Protein AF-A0A0C3PL68-F1 (afdb_monomer)

Foldseek 3Di:
DDADPVPRDPDDYQCPDCDPSRVNPPVDPPVCVPVDPDPDPPDPPPPPPPPPPPPDDDDDPVPDADADDDPPDPDGDGPDQVPDPDDDDDDDDDD

InterPro domains:
  IPR00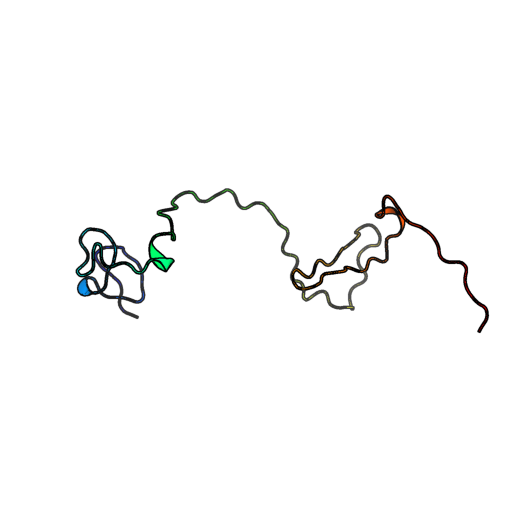1878 Zinc finger, CCHC-type [PS50158] (4-17)

Secondary structure (DSSP, 8-state):
-PBPTTT--BTS-GGG--STTSTTTT---HHHHTS----------------TT--S-S---TT-------TT-SS---S-GGG-TT--PPPPPP-

Organism: NCBI:txid870435

Solvent-accessible surface area (backbone atoms only — not comparable to full-atom values): 6831 Å² total; per-residue (Å²): 123,49,63,14,82,69,79,72,46,72,71,38,44,39,64,69,25,46,51,85,91,22,68,27,43,85,67,55,52,76,85,53,71,72,63,64,95,73,88,64,86,67,77,76,76,81,68,82,76,64,70,84,79,77,69,91,75,76,82,68,64,91,82,68,88,84,83,77,81,59,91,89,51,96,72,82,81,79,92,59,67,88,77,46,92,82,70,75,87,78,81,86,76,88,131

Mean predicted aligned error: 18.44 Å

pLDDT: mean 76.12, std 17.65, range [38.12, 94.38]

Sequence (95 aa):
KPNCENCGKKGHTKDQCWEEGGGKAGQAPKWFQNKGKGKKKEEDTYMNNYDHVLLAGESLNSTEETILFNSGASRHMSSYRSKFLDYKPIIPKPI

Radius of gyration: 24.95 Å; Cα contacts (8 Å, |Δi|>4): 59; chains: 1; bounding box: 55×43×54 Å

Structure (mmCIF, N/CA/C/O backbone):
data_AF-A0A0C3PL68-F1
#
_entry.id   AF-A0A0C3PL68-F1
#
loop_
_atom_site.group_PDB
_atom_site.id
_atom_site.type_symbol
_atom_site.label_atom_id
_atom_site.label_alt_id
_atom_site.label_comp_id
_atom_site.label_asym_id
_atom_site.label_entity_id
_atom_site.label_seq_id
_atom_site.pdbx_PDB_ins_code
_atom_site.Cartn_x
_atom_site.Cartn_y
_atom_site.Cartn_z
_atom_site.occupancy
_atom_site.B_iso_or_equiv
_atom_site.auth_seq_id
_atom_site.auth_comp_id
_atom_site.auth_asym_id
_atom_site.auth_atom_id
_atom_site.pdbx_PDB_model_num
ATOM 1 N N . LYS A 1 1 ? -30.337 -1.612 12.721 1.00 65.31 1 LYS A N 1
ATOM 2 C CA . LYS A 1 1 ? -29.218 -1.411 13.683 1.00 65.31 1 LYS A CA 1
ATOM 3 C C . LYS A 1 1 ? -29.554 -0.196 14.541 1.00 65.31 1 LYS A C 1
ATOM 5 O O . LYS A 1 1 ? -29.921 0.805 13.934 1.00 65.31 1 LYS A O 1
ATOM 10 N N . PRO A 1 2 ? -29.471 -0.269 15.880 1.00 84.50 2 PRO A N 1
ATOM 11 C CA . PRO A 1 2 ? -29.783 0.870 16.744 1.00 84.50 2 PRO A CA 1
ATOM 12 C C . PRO A 1 2 ? -28.844 2.042 16.445 1.00 84.50 2 PRO A C 1
ATOM 14 O O . PRO A 1 2 ? -27.683 1.825 16.085 1.00 84.50 2 PRO A O 1
ATOM 17 N N . ASN A 1 3 ? -29.359 3.264 16.539 1.00 88.19 3 ASN A N 1
ATOM 18 C CA . ASN A 1 3 ? -28.560 4.480 16.468 1.00 88.19 3 ASN A CA 1
ATOM 19 C C . ASN A 1 3 ? -28.337 4.999 17.889 1.00 88.19 3 ASN A C 1
ATOM 21 O O . ASN A 1 3 ? -29.281 5.045 18.674 1.00 88.19 3 ASN A O 1
ATOM 25 N N . CYS A 1 4 ? -27.107 5.369 18.226 1.00 90.88 4 CYS A N 1
ATOM 26 C CA . CYS A 1 4 ? -26.804 5.911 19.539 1.00 90.88 4 CYS A CA 1
ATOM 27 C C . CYS A 1 4 ? -27.083 7.415 19.568 1.00 90.88 4 CYS A C 1
ATOM 29 O O . CYS A 1 4 ? -26.460 8.173 18.831 1.00 90.88 4 CYS A O 1
ATOM 31 N N . GLU A 1 5 ? -27.966 7.856 20.461 1.00 89.44 5 GLU A N 1
ATOM 32 C CA . GLU A 1 5 ? -28.304 9.278 20.631 1.00 89.44 5 GLU A CA 1
ATOM 33 C C . GLU A 1 5 ? -27.183 10.095 21.290 1.00 89.44 5 GLU A C 1
ATOM 35 O O . GLU A 1 5 ? -27.148 11.310 21.139 1.00 89.44 5 GLU A O 1
ATOM 40 N N . ASN A 1 6 ? -26.246 9.447 21.995 1.00 88.56 6 ASN A N 1
ATOM 41 C CA . ASN A 1 6 ? -25.136 10.138 22.657 1.00 88.56 6 ASN A CA 1
ATOM 42 C C . ASN A 1 6 ? -23.988 10.473 21.693 1.00 88.56 6 ASN A C 1
ATOM 44 O O . ASN A 1 6 ? -23.467 11.581 21.696 1.00 88.56 6 ASN A O 1
ATOM 48 N N . CYS A 1 7 ? -23.585 9.514 20.852 1.00 88.38 7 CYS A N 1
ATOM 49 C CA . CYS A 1 7 ? -22.422 9.672 19.972 1.00 88.38 7 CYS A CA 1
ATOM 50 C C . CYS A 1 7 ? -22.760 9.725 18.475 1.00 88.38 7 CYS A C 1
ATOM 52 O O . CYS A 1 7 ? -21.859 9.888 17.653 1.00 88.38 7 CYS A O 1
ATOM 54 N N . GLY A 1 8 ? -24.027 9.521 18.098 1.00 85.56 8 GLY A N 1
ATOM 55 C CA . GLY A 1 8 ? -24.496 9.522 16.708 1.00 85.56 8 GLY A CA 1
ATOM 56 C C . GLY A 1 8 ? -24.026 8.334 15.857 1.00 85.56 8 GLY A C 1
ATOM 57 O O . GLY A 1 8 ? -24.288 8.295 14.654 1.00 85.56 8 GLY A O 1
ATOM 58 N N . LYS A 1 9 ? -23.308 7.364 16.442 1.00 85.75 9 LYS A N 1
ATOM 59 C CA . LYS A 1 9 ? -22.820 6.169 15.737 1.00 85.75 9 LYS A CA 1
ATOM 60 C C . LYS A 1 9 ? -23.900 5.080 15.735 1.00 85.75 9 LYS A C 1
ATOM 62 O O . LYS A 1 9 ? -24.565 4.826 16.739 1.00 85.75 9 LYS A O 1
ATOM 67 N N . LYS A 1 10 ? -24.022 4.368 14.612 1.00 89.94 10 LYS A N 1
ATOM 68 C CA . LYS A 1 10 ? -24.915 3.205 14.470 1.00 89.94 10 LYS A CA 1
ATOM 69 C C . LYS A 1 10 ? -24.273 1.945 15.066 1.00 89.94 10 LYS A C 1
ATOM 71 O O . LYS A 1 10 ? -23.055 1.800 15.061 1.00 89.94 10 LYS A O 1
ATOM 76 N N . GLY A 1 11 ? -25.096 0.998 15.512 1.00 89.94 11 GLY A N 1
ATOM 77 C CA . GLY A 1 11 ? -24.674 -0.330 15.978 1.00 89.94 11 GLY A CA 1
ATOM 78 C C . GLY A 1 11 ? -24.751 -0.555 17.489 1.00 89.94 11 GLY A C 1
ATOM 79 O O . GLY A 1 11 ? -24.526 -1.677 17.923 1.00 89.94 11 GLY A O 1
ATOM 80 N N . HIS A 1 12 ? -25.106 0.462 18.276 1.00 92.38 12 HIS A N 1
ATOM 81 C CA . HIS A 1 12 ? -25.338 0.353 19.719 1.00 92.38 12 HIS A CA 1
ATOM 82 C C . HIS A 1 12 ? -26.399 1.368 20.178 1.00 92.38 12 HIS A C 1
ATOM 84 O O . HIS A 1 12 ? -26.728 2.293 19.436 1.00 92.38 12 HIS A O 1
ATOM 90 N N . THR A 1 13 ? -26.950 1.184 21.380 1.00 92.88 13 THR A N 1
ATOM 91 C CA . THR A 1 13 ? -27.853 2.138 22.052 1.00 92.88 13 THR A CA 1
ATOM 92 C C . THR A 1 13 ? -27.074 3.035 23.020 1.00 92.88 13 THR A C 1
ATOM 94 O O . THR A 1 13 ? -25.915 2.751 23.332 1.00 92.88 13 THR A O 1
ATOM 97 N N . LYS A 1 14 ? -27.700 4.106 23.527 1.00 91.62 14 LYS A N 1
ATOM 98 C CA . LYS A 1 14 ? -27.083 5.039 24.490 1.00 91.62 14 LYS A CA 1
ATOM 99 C C . LYS A 1 14 ? -26.527 4.337 25.737 1.00 91.62 14 LYS A C 1
ATOM 101 O O . LYS A 1 14 ? -25.416 4.651 26.163 1.00 91.62 14 LYS A O 1
ATOM 106 N N . ASP A 1 15 ? -27.234 3.334 26.254 1.00 91.50 15 ASP A N 1
ATOM 107 C CA . ASP A 1 15 ? -26.809 2.566 27.436 1.00 91.50 15 ASP A CA 1
ATOM 108 C C . ASP A 1 15 ? -25.533 1.755 27.196 1.00 91.50 15 ASP A C 1
ATOM 110 O O . ASP A 1 15 ? -24.786 1.463 28.121 1.00 91.50 15 ASP A O 1
ATOM 114 N N . GLN A 1 16 ? -25.259 1.400 25.939 1.00 91.12 16 GLN A N 1
ATOM 115 C CA . GLN A 1 16 ? -24.076 0.642 25.531 1.00 91.12 16 GLN A CA 1
ATOM 116 C C . GLN A 1 16 ? -22.949 1.547 25.009 1.00 91.12 16 GLN A C 1
ATOM 118 O O . GLN A 1 16 ? -21.939 1.051 24.513 1.00 91.12 16 GLN A O 1
ATOM 123 N N . CYS A 1 17 ? -23.118 2.869 25.074 1.00 92.19 17 CYS A N 1
ATOM 124 C CA . CYS A 1 17 ? -22.151 3.820 24.550 1.00 92.19 17 CYS A CA 1
ATOM 125 C C . CYS A 1 17 ? -20.962 3.992 25.504 1.00 92.19 17 CYS A C 1
ATOM 127 O O . CYS A 1 17 ? -21.146 4.209 26.701 1.00 92.19 17 CYS A O 1
ATOM 129 N N . TRP A 1 18 ? -19.751 3.916 24.946 1.00 92.62 18 TRP A N 1
ATOM 130 C CA . TRP A 1 18 ? -18.485 4.090 25.668 1.00 92.62 18 TRP A CA 1
ATOM 131 C C . TRP A 1 18 ? -17.984 5.538 25.729 1.00 92.62 18 TRP A C 1
ATOM 133 O O . TRP A 1 18 ? -17.030 5.817 26.451 1.00 92.62 18 TRP A O 1
ATOM 143 N N . GLU A 1 19 ? -18.601 6.447 24.971 1.00 86.94 19 GLU A N 1
ATOM 144 C CA . GLU A 1 19 ? -18.285 7.879 25.016 1.00 86.94 19 GLU A CA 1
ATOM 145 C C . GLU A 1 19 ? -18.837 8.508 26.307 1.00 86.94 19 GLU A C 1
ATOM 147 O O . GLU A 1 19 ? -19.783 7.992 26.909 1.00 86.94 19 GLU A O 1
ATOM 152 N N . GLU A 1 20 ? -18.271 9.644 26.714 1.00 88.12 20 GLU A N 1
ATOM 153 C CA . GLU A 1 20 ? -18.779 10.452 27.831 1.00 88.12 20 GLU A CA 1
ATOM 154 C C . GLU A 1 20 ? -20.277 10.755 27.641 1.00 88.12 20 GLU A C 1
ATOM 156 O O . GLU A 1 20 ? -20.721 11.049 26.532 1.00 88.12 20 GLU A O 1
ATOM 161 N N . GLY A 1 21 ? -21.078 10.610 28.701 1.00 87.56 21 GLY A N 1
ATOM 162 C CA . GLY A 1 21 ? -22.548 10.718 28.640 1.00 87.56 21 GLY A CA 1
ATOM 163 C C . GLY A 1 21 ? -23.285 9.433 28.222 1.00 87.56 21 GLY A C 1
ATOM 164 O O . GLY A 1 21 ? -24.517 9.386 28.250 1.00 87.56 21 GLY A O 1
ATOM 165 N N . GLY A 1 22 ? -22.549 8.379 27.856 1.00 90.50 22 GLY A N 1
ATOM 166 C CA . GLY A 1 22 ? -23.071 7.042 27.580 1.00 90.50 22 GLY A CA 1
ATOM 167 C C . GLY A 1 22 ? -23.171 6.171 28.833 1.00 90.50 22 GLY A C 1
ATOM 168 O O . GLY A 1 22 ? -22.425 6.360 29.792 1.00 90.50 22 GLY A O 1
ATOM 169 N N . GLY 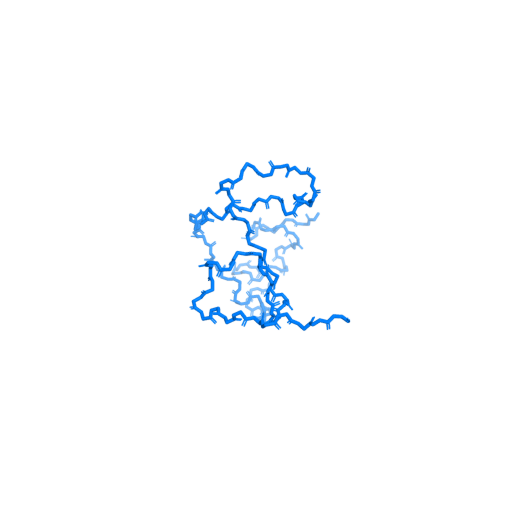A 1 23 ? -24.050 5.164 28.818 1.00 91.62 23 GLY A N 1
ATOM 170 C CA . GLY A 1 23 ? -24.247 4.264 29.969 1.00 91.62 23 GLY A CA 1
ATOM 171 C C . GLY A 1 23 ? -23.024 3.408 30.329 1.00 91.62 23 GLY A C 1
ATOM 172 O O . GLY A 1 23 ? -22.932 2.890 31.440 1.00 91.62 23 GLY A O 1
ATOM 173 N N . LYS A 1 24 ? -22.052 3.291 29.416 1.00 91.69 24 LYS A N 1
ATOM 174 C CA . LYS A 1 24 ? -20.776 2.593 29.624 1.00 91.69 24 LYS A CA 1
ATOM 175 C C . LYS A 1 24 ? -19.568 3.522 29.494 1.00 91.69 24 LYS A C 1
ATOM 177 O O . LYS A 1 24 ? -18.474 3.058 29.164 1.00 91.69 24 LYS A O 1
ATOM 182 N N . ALA A 1 25 ? -19.742 4.818 29.750 1.00 89.44 25 ALA A N 1
ATOM 183 C CA . ALA A 1 25 ? -18.633 5.764 29.801 1.00 89.44 25 ALA A CA 1
ATOM 184 C C . ALA A 1 25 ? -17.523 5.244 30.738 1.00 89.44 25 ALA A C 1
ATOM 186 O O . ALA A 1 25 ? -17.796 4.748 31.831 1.00 89.44 25 ALA A O 1
ATOM 187 N N . GLY A 1 26 ? -16.269 5.280 30.278 1.00 86.50 26 GLY A N 1
ATOM 188 C CA . GLY A 1 26 ? -15.112 4.778 31.034 1.00 86.50 26 GLY A CA 1
ATOM 189 C C . GLY A 1 26 ? -14.933 3.251 31.051 1.00 86.50 26 GLY A C 1
ATOM 190 O O . GLY A 1 26 ? -13.867 2.776 31.427 1.00 86.50 26 GLY A O 1
ATOM 191 N N . GLN A 1 27 ? -15.910 2.473 30.574 1.00 89.88 27 GLN A N 1
ATOM 192 C CA . GLN A 1 27 ? -15.843 1.002 30.492 1.00 89.88 27 GLN A CA 1
ATOM 193 C C . GLN A 1 27 ? -15.423 0.503 29.099 1.00 89.88 27 GLN A C 1
ATOM 195 O O . GLN A 1 27 ? -15.684 -0.642 28.719 1.00 89.88 27 GLN A O 1
ATOM 200 N N . ALA A 1 28 ? -14.808 1.378 28.303 1.00 85.50 28 ALA A N 1
ATOM 201 C CA . ALA A 1 28 ? -14.330 1.041 26.973 1.00 85.50 28 ALA A CA 1
ATOM 202 C C . ALA A 1 28 ? -13.218 -0.025 27.055 1.00 85.50 28 ALA A C 1
ATOM 204 O O . ALA A 1 28 ? -12.260 0.147 27.814 1.00 85.50 28 ALA A O 1
ATOM 205 N N . PRO A 1 29 ? -13.281 -1.100 26.252 1.00 85.31 29 PRO A N 1
ATOM 206 C CA . PRO A 1 29 ? -12.185 -2.048 26.126 1.00 85.31 29 PRO A CA 1
ATOM 207 C C . PRO A 1 29 ? -10.890 -1.359 25.687 1.00 85.31 29 PRO A C 1
ATOM 209 O O . PRO A 1 29 ? -10.923 -0.409 24.903 1.00 85.31 29 PRO A O 1
ATOM 212 N N . LYS A 1 30 ? -9.734 -1.896 26.095 1.00 82.62 30 LYS A N 1
ATOM 213 C CA . LYS A 1 30 ? -8.412 -1.351 25.726 1.00 82.62 30 LYS A CA 1
ATOM 214 C C . LYS A 1 30 ? -8.223 -1.176 24.211 1.00 82.62 30 LYS A C 1
ATOM 216 O O . LYS A 1 30 ? -7.654 -0.181 23.778 1.00 82.62 30 LYS A O 1
ATOM 221 N N . TRP A 1 31 ? -8.765 -2.088 23.395 1.00 80.88 31 TRP A N 1
ATOM 222 C CA . TRP A 1 31 ? -8.712 -1.987 21.926 1.00 80.88 31 TRP A CA 1
ATOM 223 C C . TRP A 1 31 ? -9.507 -0.794 21.362 1.00 80.88 31 TRP A C 1
ATOM 225 O O . TRP A 1 31 ? -9.244 -0.352 20.247 1.00 80.88 31 TRP A O 1
ATOM 235 N N . PHE A 1 32 ? -10.471 -0.262 22.120 1.00 77.81 32 PHE A N 1
ATOM 236 C CA . PHE A 1 32 ? -11.285 0.890 21.736 1.00 77.81 32 PHE A CA 1
ATOM 237 C C . PHE A 1 32 ? -10.679 2.224 22.193 1.00 77.81 32 PHE A C 1
ATOM 239 O O . PHE A 1 32 ? -10.912 3.243 21.551 1.00 77.81 32 PHE A O 1
ATOM 246 N N . GLN A 1 33 ? -9.863 2.231 23.252 1.00 70.94 33 GLN A N 1
ATOM 247 C CA . GLN A 1 33 ? -9.226 3.448 23.782 1.00 70.94 33 GLN A CA 1
ATOM 248 C C . GLN A 1 33 ? -8.288 4.122 22.767 1.00 70.94 33 GLN A C 1
ATOM 250 O O . GLN A 1 33 ? -8.143 5.339 22.783 1.00 70.94 33 GLN A O 1
ATOM 255 N N . ASN A 1 34 ? -7.708 3.345 21.845 1.00 65.25 34 ASN A N 1
ATOM 256 C CA . ASN A 1 34 ? -6.825 3.852 20.792 1.00 65.25 34 ASN A CA 1
ATOM 257 C C . ASN A 1 34 ? -7.565 4.215 19.487 1.00 65.25 34 ASN A C 1
ATOM 259 O O . ASN A 1 34 ? -6.946 4.639 18.513 1.00 65.25 34 ASN A O 1
ATOM 263 N N . LYS A 1 35 ? -8.899 4.067 19.441 1.00 64.12 35 LYS A N 1
ATOM 264 C CA . LYS A 1 35 ? -9.723 4.575 18.335 1.00 64.12 35 LYS A CA 1
ATOM 265 C C . LYS A 1 35 ? -9.925 6.075 18.550 1.00 64.12 35 LYS A C 1
ATOM 267 O O . LYS A 1 35 ? -10.929 6.512 19.105 1.00 64.12 35 LYS A O 1
ATOM 272 N N . GLY A 1 36 ? -8.910 6.844 18.162 1.00 54.97 36 GLY A N 1
ATOM 273 C CA . GLY A 1 36 ? -8.840 8.284 18.372 1.00 54.97 36 GLY A CA 1
ATOM 274 C C . GLY A 1 36 ? -10.111 9.032 17.959 1.00 54.97 36 GLY A C 1
ATOM 275 O O . GLY A 1 36 ? -10.761 8.714 16.959 1.00 54.97 36 GLY A O 1
ATOM 276 N N . LYS A 1 37 ? -10.426 10.084 18.727 1.00 58.44 37 LYS A N 1
ATOM 277 C CA . LYS A 1 37 ? -11.296 11.201 18.329 1.00 58.44 37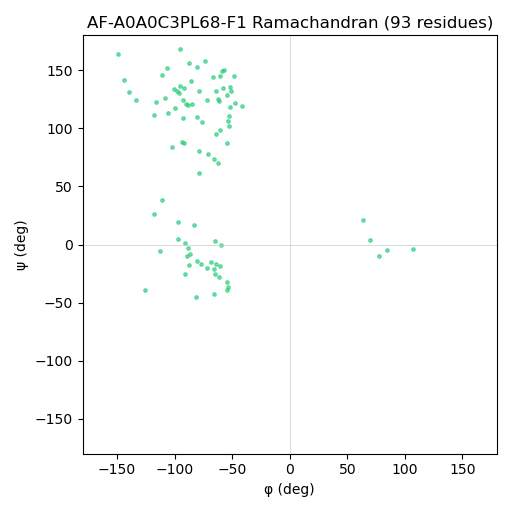 LYS A CA 1
ATOM 278 C C . LYS A 1 37 ? -10.646 11.936 17.140 1.00 58.44 37 LYS A C 1
ATOM 280 O O . LYS A 1 37 ? -10.131 13.037 17.276 1.00 58.44 37 LYS A O 1
ATOM 285 N N . GLY A 1 38 ? -10.624 11.303 15.972 1.00 49.25 38 GLY A N 1
ATOM 286 C CA . GLY A 1 38 ? -10.085 11.856 14.736 1.00 49.25 38 GLY A CA 1
ATOM 287 C C . GLY A 1 38 ? -11.184 12.518 13.918 1.00 49.25 38 GLY A C 1
ATOM 288 O O . GLY A 1 38 ? -11.790 11.883 13.062 1.00 49.25 38 GLY A O 1
ATOM 289 N N . LYS A 1 39 ? -11.439 13.805 14.166 1.00 49.25 39 LYS A N 1
ATOM 290 C CA . LYS A 1 39 ? -11.949 14.706 13.127 1.00 49.25 39 LYS A CA 1
ATOM 291 C C . LYS A 1 39 ? -10.776 15.554 12.640 1.00 49.25 39 LYS A C 1
ATOM 293 O O . LYS A 1 39 ? -10.588 16.683 13.073 1.00 49.25 39 LYS A O 1
ATOM 298 N N . LYS A 1 40 ? -10.011 14.988 11.715 1.00 38.12 40 LYS A N 1
ATOM 299 C CA . LYS A 1 40 ? -9.536 15.687 10.524 1.00 38.12 40 LYS A CA 1
ATOM 300 C C . LYS A 1 40 ? -9.794 14.718 9.378 1.00 38.12 40 LYS A C 1
ATOM 302 O O . LYS A 1 40 ? -9.398 13.561 9.462 1.00 38.12 40 LYS A O 1
ATOM 307 N N . LYS A 1 41 ? -10.536 15.167 8.363 1.00 47.81 41 LYS A N 1
ATOM 308 C CA . LYS A 1 41 ? -10.343 14.630 7.018 1.00 47.81 41 LYS A CA 1
ATOM 309 C C . LYS A 1 41 ? -8.892 14.974 6.710 1.00 47.81 41 LYS A C 1
ATOM 311 O O . LYS A 1 41 ? -8.589 16.144 6.495 1.00 47.81 41 LYS A O 1
ATOM 316 N N . GLU A 1 42 ? -8.005 14.010 6.894 1.00 41.47 42 GLU A N 1
ATOM 317 C CA . GLU A 1 42 ? -6.705 14.087 6.258 1.00 41.47 42 GLU A CA 1
ATOM 318 C C . GLU A 1 42 ? -6.998 14.079 4.767 1.00 41.47 42 GLU A C 1
ATOM 320 O O . GLU A 1 42 ? -7.791 13.265 4.295 1.00 41.47 42 GLU A O 1
ATOM 325 N N . GLU A 1 43 ? -6.476 15.104 4.099 1.00 51.00 43 GLU A N 1
ATOM 326 C CA . GLU A 1 43 ? -6.403 15.198 2.654 1.00 51.00 43 GLU A CA 1
ATOM 327 C C . GLU A 1 43 ? -6.012 13.829 2.127 1.00 51.00 43 GLU A C 1
ATOM 329 O O . GLU A 1 43 ? -4.997 13.265 2.543 1.00 51.00 43 GLU A O 1
ATOM 334 N N . ASP A 1 44 ? -6.904 13.272 1.315 1.00 42.94 44 ASP A N 1
ATOM 335 C CA . ASP A 1 44 ? -6.750 11.970 0.711 1.00 42.94 44 ASP A CA 1
ATOM 336 C C . ASP A 1 44 ? -5.388 11.989 0.017 1.00 42.94 44 ASP A C 1
ATOM 338 O O . ASP A 1 44 ? -5.237 12.606 -1.038 1.00 42.94 44 ASP A O 1
ATOM 342 N N . THR A 1 45 ? -4.367 11.372 0.623 1.00 44.78 45 THR A N 1
ATOM 343 C CA . THR A 1 45 ? -3.153 11.034 -0.108 1.00 44.78 45 THR A CA 1
ATOM 344 C C . THR A 1 45 ? -3.666 10.247 -1.294 1.00 44.78 45 THR A C 1
ATOM 346 O O . THR A 1 45 ? -4.162 9.131 -1.126 1.00 44.78 45 THR A O 1
ATOM 349 N N . TYR A 1 46 ? -3.637 10.891 -2.458 1.00 47.75 46 TYR A N 1
ATOM 350 C CA . TYR A 1 46 ? -4.092 10.378 -3.734 1.00 47.75 46 TYR A CA 1
ATOM 351 C C . TYR A 1 46 ? -3.175 9.218 -4.119 1.00 47.75 46 TYR A C 1
ATOM 353 O O . TYR A 1 46 ? -2.278 9.315 -4.950 1.00 47.75 46 TYR A O 1
ATOM 361 N N . MET A 1 47 ? -3.360 8.097 -3.434 1.00 41.69 47 MET A N 1
ATOM 362 C CA . MET A 1 47 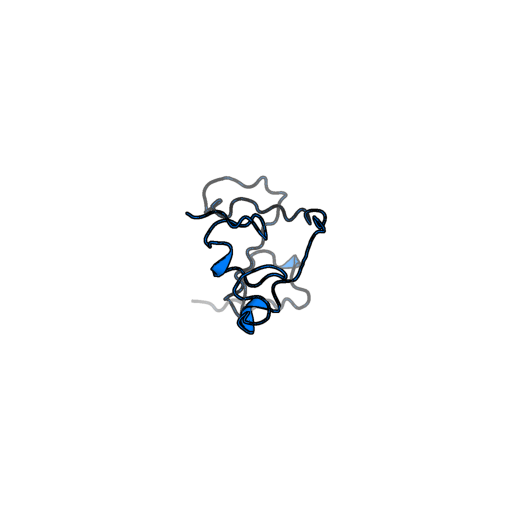? -2.953 6.801 -3.906 1.00 41.69 47 MET A CA 1
ATOM 363 C C . MET A 1 47 ? -4.001 6.468 -4.946 1.00 41.69 47 MET A C 1
ATOM 365 O O . MET A 1 47 ? -5.149 6.180 -4.602 1.00 41.69 47 MET A O 1
ATOM 369 N N . ASN A 1 48 ? -3.610 6.562 -6.215 1.00 49.97 48 ASN A N 1
ATOM 370 C CA . ASN A 1 48 ? -4.322 5.904 -7.296 1.00 49.97 48 ASN A CA 1
ATOM 371 C C . ASN A 1 48 ? -4.426 4.417 -6.926 1.00 49.97 48 ASN A C 1
ATOM 373 O O . ASN A 1 48 ? -3.548 3.62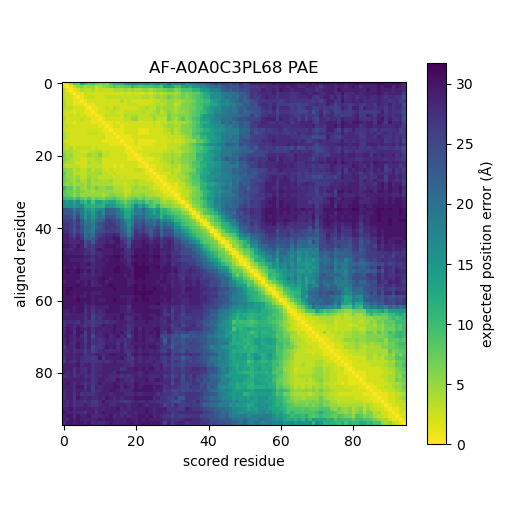4 -7.260 1.00 49.97 48 ASN A O 1
ATOM 377 N N . ASN A 1 49 ? -5.465 4.036 -6.185 1.00 47.69 49 ASN A N 1
ATOM 378 C CA . ASN A 1 49 ? -5.903 2.658 -6.092 1.00 47.69 49 ASN A CA 1
ATOM 379 C C . ASN A 1 49 ? -6.511 2.357 -7.457 1.00 47.69 49 ASN A C 1
ATOM 381 O O . ASN A 1 49 ? -7.725 2.421 -7.635 1.00 47.69 49 ASN A O 1
ATOM 385 N N . TYR A 1 50 ? -5.646 2.123 -8.443 1.00 55.19 50 TYR A N 1
ATOM 386 C CA . TYR A 1 50 ? -6.061 1.436 -9.648 1.00 55.19 50 TYR A CA 1
ATOM 387 C C . TYR A 1 50 ? -6.684 0.126 -9.189 1.00 55.19 50 TYR A C 1
ATOM 389 O O . TYR A 1 50 ? -6.118 -0.576 -8.345 1.00 55.19 50 TYR A O 1
ATOM 397 N N . ASP A 1 51 ? -7.889 -0.139 -9.680 1.00 52.25 51 ASP A N 1
ATOM 398 C CA . ASP A 1 51 ? -8.604 -1.367 -9.392 1.00 52.25 51 ASP A CA 1
ATOM 399 C C . ASP A 1 51 ? -7.659 -2.526 -9.739 1.00 52.25 51 ASP A C 1
ATOM 401 O O . ASP A 1 51 ? -7.278 -2.723 -10.894 1.00 52.25 51 ASP A O 1
ATOM 405 N N . HIS A 1 52 ? -7.184 -3.244 -8.717 1.00 50.72 52 HIS A N 1
ATOM 406 C CA . HIS A 1 52 ? -6.137 -4.269 -8.837 1.00 50.72 52 HIS A CA 1
ATOM 407 C C . HIS A 1 52 ? -6.583 -5.476 -9.694 1.00 50.72 52 HIS A C 1
ATOM 409 O O . HIS A 1 52 ? -5.832 -6.437 -9.859 1.00 50.72 52 HIS A O 1
ATOM 415 N N . VAL A 1 53 ? -7.799 -5.413 -10.249 1.00 49.38 53 VAL A N 1
ATOM 416 C CA . VAL A 1 53 ? -8.410 -6.331 -11.213 1.00 49.38 53 VAL A CA 1
ATOM 417 C C . VAL A 1 53 ? -7.982 -6.023 -12.662 1.00 49.38 53 VAL A C 1
ATOM 419 O O . VAL A 1 53 ? -8.548 -6.564 -13.602 1.00 49.38 53 VAL A O 1
ATOM 422 N N . LEU A 1 54 ? -6.917 -5.253 -12.901 1.00 50.47 54 LEU A N 1
ATOM 423 C CA . LEU A 1 54 ? -6.209 -5.295 -14.191 1.00 50.47 54 LEU A CA 1
ATOM 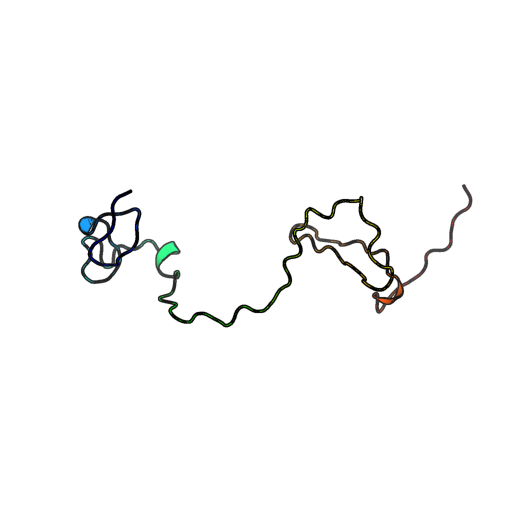424 C C . LEU A 1 54 ? -5.292 -6.528 -14.255 1.00 50.47 54 LEU A C 1
ATOM 426 O O . LEU A 1 54 ? -4.068 -6.451 -14.356 1.00 50.47 54 LEU A O 1
ATOM 430 N N . LEU A 1 55 ? -5.911 -7.706 -14.166 1.00 47.16 55 LEU A N 1
ATOM 431 C CA . LEU A 1 55 ? -5.279 -8.978 -14.478 1.00 47.16 55 LEU A CA 1
ATOM 432 C C . LEU A 1 55 ? -5.289 -9.183 -16.000 1.00 47.16 55 LEU A C 1
ATOM 434 O O . LEU A 1 55 ? -6.318 -9.468 -16.603 1.00 47.16 55 LEU A O 1
ATOM 438 N N . ALA A 1 56 ? -4.092 -9.092 -16.580 1.00 50.84 56 ALA A N 1
ATOM 439 C CA . ALA A 1 56 ? -3.622 -9.884 -17.721 1.00 50.84 56 ALA A CA 1
ATOM 440 C C . ALA A 1 56 ? -4.333 -9.754 -19.089 1.00 50.84 56 ALA A C 1
ATOM 442 O O . ALA A 1 56 ? -4.186 -10.659 -19.909 1.00 50.84 56 ALA A O 1
ATOM 443 N N . GLY A 1 57 ? -5.060 -8.666 -19.368 1.00 52.09 57 GLY A N 1
ATOM 444 C CA . GLY A 1 57 ? -5.815 -8.536 -20.628 1.00 52.09 57 GLY A CA 1
ATOM 445 C C . GLY A 1 57 ? -5.540 -7.293 -21.473 1.00 52.09 57 GLY A C 1
ATOM 446 O O . GLY A 1 57 ? -5.504 -7.391 -22.698 1.00 52.09 57 GLY A O 1
ATOM 447 N N . GLU A 1 58 ? -5.353 -6.127 -20.858 1.00 53.16 58 GLU A N 1
ATOM 448 C CA . GLU A 1 58 ? -5.275 -4.871 -21.609 1.00 53.16 58 GLU A CA 1
ATOM 449 C C . GLU A 1 58 ? -3.823 -4.464 -21.851 1.00 53.16 58 GLU A C 1
ATOM 451 O O . GLU A 1 58 ? -2.988 -4.484 -20.944 1.00 53.16 58 GLU A O 1
ATOM 456 N N . SER A 1 59 ? -3.512 -4.112 -23.102 1.00 57.53 59 SER A N 1
ATOM 457 C CA . SER A 1 59 ? -2.213 -3.569 -23.474 1.00 57.53 59 SER A CA 1
ATOM 458 C C . SER A 1 59 ? -2.022 -2.235 -22.759 1.00 57.53 59 SER A C 1
ATOM 460 O O . SER A 1 59 ? -2.484 -1.196 -23.234 1.00 57.53 59 SER A O 1
ATOM 462 N N . LEU A 1 60 ? -1.350 -2.268 -21.609 1.00 55.81 60 LEU A N 1
ATOM 463 C CA . LEU A 1 60 ? -0.847 -1.068 -20.961 1.00 55.81 60 LEU A CA 1
ATOM 464 C C . LEU A 1 60 ? -0.046 -0.306 -22.015 1.00 55.81 60 LEU A C 1
ATOM 466 O O . LEU A 1 60 ? 0.914 -0.839 -22.582 1.00 55.81 60 LEU A O 1
ATOM 470 N N . ASN A 1 61 ? -0.493 0.908 -22.333 1.00 57.12 61 ASN A N 1
ATOM 471 C CA . ASN A 1 61 ? 0.258 1.817 -23.185 1.00 57.12 61 ASN A CA 1
ATOM 472 C C . ASN A 1 61 ? 1.701 1.833 -22.661 1.00 57.12 61 ASN A C 1
ATOM 474 O O . ASN A 1 61 ? 1.920 2.086 -21.478 1.00 57.12 61 ASN A O 1
ATOM 478 N N . SER A 1 62 ? 2.662 1.470 -23.519 1.00 59.75 62 SER A N 1
ATOM 479 C CA . SER A 1 62 ? 3.993 0.948 -23.135 1.00 59.75 62 SER A CA 1
ATOM 480 C C . SER A 1 62 ? 4.878 1.859 -22.266 1.00 59.75 62 SER A C 1
ATOM 482 O O . SER A 1 62 ? 5.998 1.491 -21.921 1.00 59.75 62 SER A O 1
ATOM 484 N N . THR A 1 63 ? 4.399 3.053 -21.933 1.00 62.53 63 THR A N 1
ATOM 485 C CA . THR A 1 63 ? 5.080 4.065 -21.128 1.00 62.53 63 THR A CA 1
ATOM 486 C C . THR A 1 63 ? 4.863 3.918 -19.624 1.00 62.53 63 THR A C 1
ATOM 488 O O . THR A 1 63 ? 5.633 4.502 -18.866 1.00 62.53 63 THR A O 1
ATOM 491 N N . GLU A 1 64 ? 3.854 3.169 -19.170 1.00 71.44 64 GLU A N 1
ATOM 492 C CA . GLU A 1 64 ? 3.565 3.033 -17.738 1.00 71.44 64 GLU A CA 1
ATOM 493 C C . GLU A 1 64 ? 4.127 1.731 -17.157 1.00 71.44 64 GLU A C 1
ATOM 495 O O . GLU A 1 64 ? 3.752 0.620 -17.533 1.00 71.44 64 GLU A O 1
ATOM 500 N N . GLU A 1 65 ? 5.051 1.873 -16.207 1.00 78.06 65 GLU A N 1
ATOM 501 C CA . GLU A 1 65 ? 5.599 0.757 -15.444 1.00 78.06 65 GLU A CA 1
ATOM 502 C C . GLU A 1 65 ? 4.729 0.516 -14.207 1.00 78.06 65 GLU A C 1
ATOM 504 O O . GLU A 1 65 ? 4.597 1.390 -13.351 1.00 78.06 65 GLU A O 1
ATOM 509 N N . THR A 1 66 ? 4.150 -0.679 -14.083 1.00 80.12 66 THR A N 1
ATOM 510 C CA . THR A 1 66 ? 3.347 -1.057 -12.910 1.00 80.12 66 THR A CA 1
ATOM 511 C C . THR A 1 66 ? 4.101 -2.073 -12.067 1.00 80.12 66 THR A C 1
ATOM 513 O O . THR A 1 66 ? 4.514 -3.122 -12.559 1.00 80.12 66 THR A O 1
ATOM 516 N N . ILE A 1 67 ? 4.270 -1.779 -10.776 1.00 81.75 67 ILE A N 1
ATOM 517 C CA . ILE A 1 67 ? 4.922 -2.678 -9.819 1.00 81.75 67 ILE A CA 1
ATOM 518 C C . ILE A 1 67 ? 3.899 -3.098 -8.765 1.00 81.75 67 ILE A C 1
ATOM 520 O O . ILE A 1 67 ? 3.315 -2.261 -8.081 1.00 81.75 67 ILE A O 1
ATOM 524 N N . LEU A 1 68 ? 3.699 -4.408 -8.625 1.00 84.00 68 LEU A N 1
ATOM 525 C CA . LEU A 1 68 ? 2.788 -4.992 -7.644 1.00 84.00 68 LEU A CA 1
ATOM 526 C C . LEU A 1 68 ? 3.512 -5.267 -6.320 1.00 84.00 68 LEU A C 1
ATOM 528 O O . LEU A 1 68 ? 4.428 -6.091 -6.254 1.00 84.00 68 LEU A O 1
ATOM 532 N N . PHE A 1 69 ? 3.034 -4.651 -5.239 1.00 85.31 69 PHE A N 1
ATOM 533 C CA . PHE A 1 69 ? 3.505 -4.926 -3.883 1.00 85.31 69 PHE A CA 1
ATOM 534 C C . PHE A 1 69 ? 2.470 -5.740 -3.100 1.00 85.31 69 PHE A C 1
ATOM 536 O O . PHE A 1 69 ? 1.394 -5.258 -2.767 1.00 85.31 69 PHE A O 1
ATOM 543 N N . ASN A 1 70 ? 2.814 -6.987 -2.778 1.00 86.94 70 ASN A N 1
ATOM 544 C CA . ASN A 1 70 ? 2.065 -7.833 -1.851 1.00 86.94 70 ASN A CA 1
ATOM 545 C C . ASN A 1 70 ? 2.632 -7.699 -0.426 1.00 86.94 70 ASN A C 1
ATOM 547 O O . ASN A 1 70 ? 3.710 -8.219 -0.153 1.00 86.94 70 ASN A O 1
ATOM 551 N N . SER A 1 71 ? 1.905 -7.058 0.491 1.00 89.19 71 SER A N 1
ATOM 552 C CA . SER A 1 71 ? 2.347 -6.848 1.883 1.00 89.19 71 SER A CA 1
ATOM 553 C C . SER A 1 71 ? 2.612 -8.140 2.671 1.00 89.19 71 SER A C 1
ATOM 555 O O . SER A 1 71 ? 3.313 -8.104 3.679 1.00 89.19 71 SER A O 1
ATOM 557 N N . GLY A 1 72 ? 2.086 -9.282 2.218 1.00 94.38 72 GLY A N 1
ATOM 558 C CA . GLY A 1 72 ? 2.356 -10.598 2.798 1.00 94.38 72 GLY A CA 1
ATOM 559 C C . GLY A 1 72 ? 3.586 -11.311 2.225 1.00 94.38 72 GLY A C 1
ATOM 560 O O . GLY A 1 72 ? 3.909 -12.408 2.675 1.00 94.38 72 GLY A O 1
ATOM 561 N N . ALA A 1 73 ? 4.264 -10.741 1.225 1.00 91.56 73 ALA A N 1
ATOM 562 C CA . ALA A 1 73 ? 5.439 -11.346 0.610 1.00 91.56 73 ALA A CA 1
ATOM 563 C C . ALA A 1 73 ? 6.732 -10.792 1.224 1.00 91.56 73 ALA A C 1
ATOM 565 O O . ALA A 1 73 ? 6.946 -9.588 1.276 1.00 91.56 73 ALA A O 1
ATOM 566 N N . SER A 1 74 ? 7.652 -11.672 1.627 1.00 91.69 74 SER A N 1
ATOM 567 C CA . SER A 1 74 ? 8.996 -11.251 2.064 1.00 91.69 74 SER A CA 1
ATOM 568 C C . SER A 1 74 ? 9.923 -10.896 0.896 1.00 91.69 74 SER A C 1
ATOM 570 O O . SER A 1 74 ? 10.980 -10.304 1.103 1.00 91.69 74 SER A O 1
ATOM 572 N N . ARG A 1 75 ? 9.577 -11.313 -0.329 1.00 87.88 75 ARG A N 1
ATOM 573 C CA . ARG A 1 75 ? 10.341 -11.062 -1.557 1.00 87.88 75 ARG A CA 1
ATOM 574 C C . ARG A 1 75 ? 9.376 -10.730 -2.688 1.00 87.88 75 ARG A C 1
ATOM 576 O O . ARG A 1 75 ? 8.418 -11.465 -2.909 1.00 87.88 75 ARG A O 1
ATOM 583 N N . HIS A 1 76 ? 9.661 -9.653 -3.410 1.00 87.62 76 HIS A N 1
ATOM 584 C CA . HIS A 1 76 ? 8.888 -9.214 -4.570 1.00 87.62 76 HIS A CA 1
ATOM 585 C C . HIS A 1 76 ? 9.655 -9.498 -5.860 1.00 87.62 76 HIS A C 1
ATOM 587 O O . HIS A 1 76 ? 10.887 -9.524 -5.866 1.00 87.62 76 HIS A O 1
ATOM 593 N N . MET A 1 77 ? 8.923 -9.703 -6.954 1.00 86.69 77 MET A N 1
ATOM 594 C CA . MET A 1 77 ? 9.487 -9.888 -8.290 1.00 86.69 77 MET A CA 1
ATOM 595 C C . MET A 1 77 ? 9.152 -8.678 -9.163 1.00 86.69 77 MET A C 1
ATOM 597 O O . MET A 1 77 ? 8.082 -8.093 -9.027 1.00 86.69 77 MET A O 1
ATOM 601 N N . SER A 1 78 ? 10.067 -8.310 -10.058 1.00 85.44 78 SER A N 1
ATOM 602 C CA . SER A 1 78 ? 9.883 -7.223 -11.022 1.00 85.44 78 SER A CA 1
ATOM 603 C C . SER A 1 78 ? 10.555 -7.588 -12.342 1.00 85.44 78 SER A C 1
ATOM 605 O O . SER A 1 78 ? 11.635 -8.180 -12.349 1.00 85.44 78 SER A O 1
ATOM 607 N N . SER A 1 79 ? 9.923 -7.223 -13.455 1.00 84.81 79 SER A N 1
ATOM 608 C CA . SER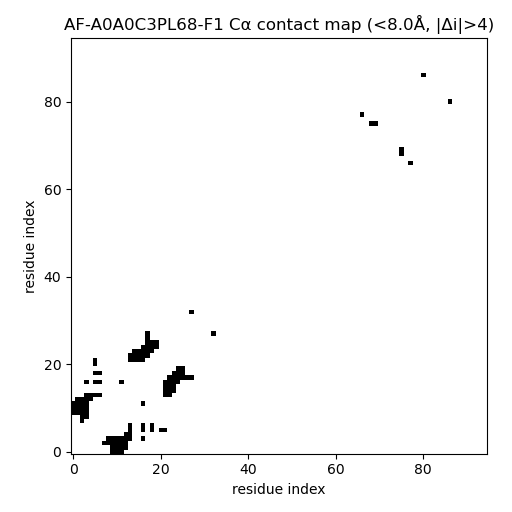 A 1 79 ? 10.473 -7.326 -14.812 1.00 84.81 79 SER A CA 1
ATOM 609 C C . SER A 1 79 ? 11.424 -6.166 -15.153 1.00 84.81 79 SER A C 1
ATOM 611 O O . SER A 1 79 ? 12.196 -6.254 -16.109 1.00 84.81 79 SER A O 1
ATOM 613 N N . TYR A 1 80 ? 11.424 -5.090 -14.360 1.00 87.44 80 TYR A N 1
ATOM 614 C CA . TYR A 1 80 ? 12.173 -3.865 -14.637 1.00 87.44 80 TYR A CA 1
ATOM 615 C C . TYR A 1 80 ? 13.568 -3.892 -14.001 1.00 87.44 80 TYR A C 1
ATOM 617 O O . TYR A 1 80 ? 13.783 -3.394 -12.895 1.00 87.44 80 TYR A O 1
ATOM 625 N N . ARG A 1 81 ? 14.553 -4.445 -14.723 1.00 88.50 81 ARG A N 1
ATOM 626 C CA . ARG A 1 81 ? 15.953 -4.535 -14.253 1.00 88.50 81 ARG A CA 1
ATOM 627 C C . ARG A 1 81 ? 16.560 -3.184 -13.840 1.00 88.50 81 ARG A C 1
ATOM 629 O O . ARG A 1 81 ? 17.371 -3.136 -12.926 1.00 88.50 81 ARG A O 1
ATOM 636 N N . SER A 1 82 ? 16.153 -2.094 -14.496 1.00 88.00 82 SER A N 1
ATOM 637 C CA . SER A 1 82 ? 16.640 -0.726 -14.254 1.00 88.00 82 SER A CA 1
ATOM 638 C C . SER A 1 82 ? 16.218 -0.152 -12.900 1.00 88.00 82 SER A C 1
ATOM 640 O O . SER A 1 82 ? 16.776 0.852 -12.471 1.00 88.00 82 SER A O 1
ATOM 642 N N . LYS A 1 83 ? 15.243 -0.768 -12.222 1.00 86.88 83 LYS A N 1
ATOM 643 C CA . LYS A 1 83 ? 14.749 -0.323 -10.911 1.00 86.88 83 LYS A CA 1
ATOM 644 C C . LYS A 1 83 ? 15.544 -0.879 -9.736 1.00 86.88 83 LYS A C 1
ATOM 646 O O . LYS A 1 83 ? 15.320 -0.471 -8.602 1.00 86.88 83 LYS A O 1
ATOM 651 N N . PHE A 1 84 ? 16.454 -1.811 -9.990 1.00 89.88 84 PHE A N 1
ATOM 652 C CA . PHE A 1 84 ? 17.306 -2.392 -8.965 1.00 89.88 84 PHE A CA 1
ATOM 653 C C . PHE A 1 84 ? 18.616 -1.608 -8.885 1.00 89.88 84 PHE A C 1
ATOM 655 O O . PHE A 1 84 ? 19.330 -1.503 -9.880 1.00 89.88 84 PHE A O 1
ATOM 662 N N . LEU A 1 85 ? 18.952 -1.101 -7.696 1.00 91.56 85 LEU A N 1
ATOM 663 C CA . LEU A 1 85 ? 20.236 -0.432 -7.451 1.00 91.56 85 LEU A CA 1
ATOM 664 C C . LEU A 1 85 ? 21.413 -1.415 -7.576 1.00 91.56 85 LEU A C 1
ATOM 666 O O . LEU A 1 85 ? 22.404 -1.113 -8.230 1.00 91.56 85 LEU A O 1
ATOM 670 N N . ASP A 1 86 ? 21.252 -2.625 -7.030 1.00 93.00 86 ASP A N 1
ATOM 671 C CA . ASP A 1 86 ? 22.315 -3.635 -6.934 1.00 93.00 86 ASP A CA 1
ATOM 672 C C . ASP A 1 86 ? 22.071 -4.848 -7.849 1.00 93.00 86 ASP A C 1
ATOM 674 O O . ASP A 1 86 ? 22.306 -6.000 -7.466 1.00 93.00 86 ASP A O 1
ATOM 678 N N . TYR A 1 87 ? 21.547 -4.624 -9.059 1.00 91.81 87 TYR A N 1
ATOM 679 C CA . TYR A 1 87 ? 21.270 -5.714 -9.998 1.00 91.81 87 TYR A CA 1
ATOM 680 C C . TYR A 1 87 ? 22.547 -6.472 -10.383 1.00 91.81 87 TYR A C 1
ATOM 682 O O . TYR A 1 87 ? 23.488 -5.898 -10.931 1.00 91.81 87 TYR A O 1
ATOM 690 N N . LYS A 1 88 ? 22.549 -7.792 -10.164 1.00 91.44 88 LYS A N 1
ATOM 691 C CA . LYS A 1 88 ? 23.624 -8.694 -10.595 1.00 91.44 88 LYS A CA 1
ATOM 692 C C . LYS A 1 88 ? 23.058 -9.715 -11.587 1.00 91.44 88 LYS A C 1
ATOM 694 O O . LYS A 1 88 ? 22.255 -10.554 -11.173 1.00 91.44 88 LYS A O 1
ATOM 699 N N . PRO A 1 89 ? 23.433 -9.660 -12.880 1.00 91.31 89 PRO A N 1
ATOM 700 C CA . PRO A 1 89 ? 22.972 -10.640 -13.853 1.00 91.31 89 PRO A CA 1
ATOM 701 C C . PRO A 1 89 ? 23.541 -12.025 -13.528 1.00 91.31 89 PRO A C 1
ATOM 703 O O . PRO A 1 89 ? 24.683 -12.159 -13.087 1.00 91.31 89 PRO A O 1
ATOM 706 N N . ILE A 1 90 ? 22.746 -13.063 -13.773 1.00 91.00 90 ILE A N 1
ATOM 707 C CA . ILE A 1 90 ? 23.182 -14.457 -13.660 1.00 91.00 90 ILE A CA 1
ATOM 708 C C . ILE A 1 90 ? 23.599 -14.930 -15.053 1.00 91.00 90 ILE A C 1
ATOM 710 O O . ILE A 1 90 ? 22.903 -14.661 -16.032 1.00 91.00 90 ILE A O 1
ATOM 714 N N . ILE A 1 91 ? 24.722 -15.643 -15.146 1.00 93.31 91 ILE A N 1
ATOM 715 C CA . ILE A 1 91 ? 25.169 -16.252 -16.404 1.00 93.31 91 ILE A CA 1
ATOM 716 C C . ILE A 1 91 ? 24.248 -17.444 -16.722 1.00 93.31 91 ILE A C 1
ATOM 718 O O . ILE A 1 91 ? 24.124 -18.337 -15.875 1.00 93.31 91 ILE A O 1
ATOM 722 N N . PRO A 1 92 ? 23.603 -17.488 -17.905 1.00 92.38 92 PRO A N 1
ATOM 723 C CA . PRO A 1 92 ? 22.778 -18.623 -18.303 1.00 92.38 92 PRO A CA 1
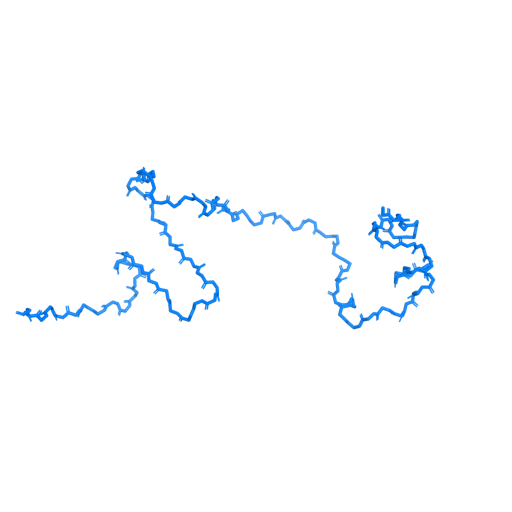ATOM 724 C C . PRO A 1 92 ? 23.592 -19.918 -18.309 1.00 92.38 92 PRO A C 1
ATOM 726 O O . PRO A 1 92 ? 24.706 -19.953 -18.833 1.00 92.38 92 PRO A O 1
ATOM 729 N N . LYS A 1 93 ? 23.033 -20.991 -17.743 1.00 93.31 93 LYS A N 1
ATOM 730 C CA . LYS A 1 93 ? 23.599 -22.336 -17.876 1.00 93.31 93 LYS A CA 1
ATOM 731 C C . LYS A 1 93 ? 22.951 -23.023 -19.082 1.00 93.31 93 LYS A C 1
ATOM 733 O O . LYS A 1 93 ? 21.730 -22.913 -19.213 1.00 93.31 93 LYS A O 1
ATOM 738 N N . PRO A 1 94 ? 23.726 -23.693 -19.953 1.00 89.56 94 PRO A N 1
ATOM 739 C CA . PRO A 1 94 ? 23.150 -24.532 -20.997 1.00 89.56 94 PRO A CA 1
ATOM 740 C C . PRO A 1 94 ? 22.277 -25.629 -20.371 1.00 89.56 94 PRO A C 1
ATOM 742 O O . PRO A 1 94 ? 22.525 -26.040 -19.233 1.00 89.56 94 PRO A O 1
ATOM 745 N N . ILE A 1 95 ? 21.240 -26.031 -21.107 1.00 80.19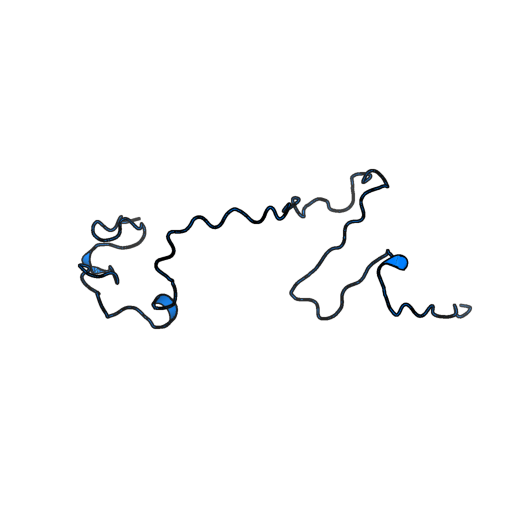 95 ILE A N 1
ATOM 746 C CA . ILE A 1 95 ? 20.264 -27.061 -20.717 1.00 80.19 95 ILE A CA 1
ATOM 747 C C . ILE A 1 95 ? 20.826 -28.440 -21.048 1.00 80.19 95 ILE A C 1
ATOM 749 O O . ILE A 1 95 ? 21.391 -28.574 -22.158 1.00 80.19 95 ILE A O 1
#